Protein AF-A0A820RX22-F1 (afdb_monomer)

Structure (mmCIF, N/CA/C/O backbone):
data_AF-A0A820RX22-F1
#
_entry.id   AF-A0A820RX22-F1
#
loop_
_atom_site.group_PDB
_atom_site.id
_atom_site.type_symbol
_atom_site.label_atom_id
_atom_site.label_alt_id
_atom_site.label_comp_id
_atom_site.label_asym_id
_atom_site.label_entity_id
_atom_site.label_seq_id
_atom_site.pdbx_PDB_ins_code
_atom_site.Cartn_x
_atom_site.Cartn_y
_atom_site.Cartn_z
_atom_site.occupancy
_atom_site.B_iso_or_equiv
_atom_site.auth_seq_id
_atom_site.auth_comp_id
_atom_site.auth_asym_id
_atom_site.auth_atom_id
_atom_site.pdbx_PDB_model_num
ATOM 1 N N . LEU A 1 1 ? 30.086 1.709 -26.211 1.00 66.56 1 LEU A N 1
ATOM 2 C CA . LEU A 1 1 ? 29.872 0.391 -25.566 1.00 66.56 1 LEU A CA 1
ATOM 3 C C . LEU A 1 1 ? 29.609 0.567 -24.074 1.00 66.56 1 LEU A C 1
ATOM 5 O O . LEU A 1 1 ? 28.498 0.257 -23.677 1.00 66.56 1 LEU A O 1
ATOM 9 N N . ALA A 1 2 ? 30.522 1.188 -23.314 1.00 81.19 2 ALA A N 1
ATOM 10 C CA . ALA A 1 2 ? 30.336 1.490 -21.884 1.00 81.19 2 ALA A CA 1
ATOM 11 C C . ALA A 1 2 ? 29.005 2.202 -21.548 1.00 81.19 2 ALA A C 1
ATOM 13 O O . ALA A 1 2 ? 28.212 1.671 -20.790 1.00 81.19 2 ALA A O 1
ATOM 14 N N . GLN A 1 3 ? 28.667 3.310 -22.223 1.00 81.75 3 GLN A N 1
ATOM 15 C CA . GLN A 1 3 ? 27.403 4.030 -21.962 1.00 81.75 3 GLN A CA 1
ATOM 16 C C . GLN A 1 3 ? 26.138 3.168 -22.121 1.00 81.75 3 GLN A C 1
ATOM 18 O O . GLN A 1 3 ? 25.170 3.333 -21.389 1.00 81.75 3 GLN A O 1
ATOM 23 N N . ARG A 1 4 ? 26.128 2.243 -23.089 1.00 84.62 4 ARG A N 1
ATOM 24 C CA . ARG A 1 4 ? 24.977 1.359 -23.318 1.00 84.62 4 ARG A CA 1
ATOM 25 C C . ARG A 1 4 ? 24.870 0.310 -22.213 1.00 84.62 4 ARG A C 1
ATOM 27 O O . ARG A 1 4 ? 23.767 -0.017 -21.793 1.00 84.62 4 ARG A O 1
ATOM 34 N N . GLU A 1 5 ? 26.010 -0.198 -21.759 1.00 88.94 5 GLU A N 1
ATOM 35 C CA . GLU A 1 5 ? 26.098 -1.105 -20.617 1.00 88.94 5 GLU A CA 1
ATOM 36 C C . GLU A 1 5 ? 25.610 -0.429 -19.328 1.00 88.94 5 GLU A C 1
ATOM 38 O O . GLU A 1 5 ? 24.833 -1.032 -18.591 1.00 88.94 5 GLU A O 1
ATOM 43 N N . ASP A 1 6 ? 25.985 0.830 -19.095 1.00 92.00 6 ASP A N 1
ATOM 44 C CA . ASP A 1 6 ? 25.560 1.591 -17.916 1.00 92.00 6 ASP A CA 1
ATOM 45 C C . ASP A 1 6 ? 24.040 1.810 -17.886 1.00 92.00 6 ASP A C 1
ATOM 47 O O . ASP A 1 6 ? 23.404 1.595 -16.854 1.00 92.00 6 ASP A O 1
ATOM 51 N N . ILE A 1 7 ? 23.434 2.153 -19.029 1.00 91.06 7 ILE A N 1
ATOM 52 C CA . ILE A 1 7 ? 21.974 2.310 -19.163 1.00 91.06 7 ILE A CA 1
ATOM 53 C C . ILE A 1 7 ? 21.251 0.995 -18.850 1.00 91.06 7 ILE A C 1
ATOM 55 O O . ILE A 1 7 ? 20.301 0.962 -18.073 1.00 91.06 7 ILE A O 1
ATOM 59 N N . ILE A 1 8 ? 21.733 -0.111 -19.414 1.00 89.94 8 ILE A N 1
ATOM 60 C CA . ILE A 1 8 ? 21.177 -1.447 -19.174 1.00 89.94 8 ILE A CA 1
ATOM 61 C C . ILE A 1 8 ? 21.251 -1.823 -17.689 1.00 89.94 8 ILE A C 1
ATOM 63 O O . ILE A 1 8 ? 20.275 -2.325 -17.128 1.00 89.94 8 ILE A O 1
ATOM 67 N N . LYS A 1 9 ? 22.403 -1.588 -17.048 1.00 92.81 9 LYS A N 1
ATOM 68 C CA . LYS A 1 9 ? 22.591 -1.864 -15.618 1.00 92.81 9 LYS A CA 1
ATOM 69 C C . LYS A 1 9 ? 21.642 -1.030 -14.769 1.00 92.81 9 LYS A C 1
ATOM 71 O O . LYS A 1 9 ? 21.053 -1.571 -13.836 1.00 92.81 9 LYS A O 1
ATOM 76 N N . LYS A 1 10 ? 21.454 0.242 -15.124 1.00 93.62 10 LYS A N 1
ATOM 77 C CA . LYS A 1 10 ? 20.478 1.116 -14.475 1.00 93.62 10 LYS A CA 1
ATOM 78 C C . LYS A 1 10 ? 19.059 0.548 -14.598 1.00 93.62 10 LYS A C 1
ATOM 80 O O . LYS A 1 10 ? 18.417 0.342 -13.577 1.00 93.62 10 LYS A O 1
ATOM 85 N N . HIS A 1 11 ? 18.602 0.191 -15.802 1.00 93.56 11 HIS A N 1
ATOM 86 C CA . HIS A 1 11 ? 17.265 -0.395 -15.985 1.00 93.56 11 HIS A CA 1
ATOM 87 C C . HIS A 1 11 ? 17.068 -1.671 -15.163 1.00 93.56 11 HIS A C 1
ATOM 89 O O . HIS A 1 11 ? 16.007 -1.881 -14.583 1.00 93.56 11 HIS A O 1
ATOM 95 N N . TYR A 1 12 ? 18.088 -2.529 -15.101 1.00 92.12 12 TYR A N 1
ATOM 96 C CA . TYR A 1 12 ? 18.048 -3.731 -14.273 1.00 92.12 12 TYR A CA 1
ATOM 97 C C . TYR A 1 12 ? 17.881 -3.397 -12.782 1.00 92.12 12 TYR A C 1
ATOM 99 O O . TYR A 1 12 ? 17.057 -4.011 -12.102 1.00 92.12 12 TYR A O 1
ATOM 107 N N . GLN A 1 13 ? 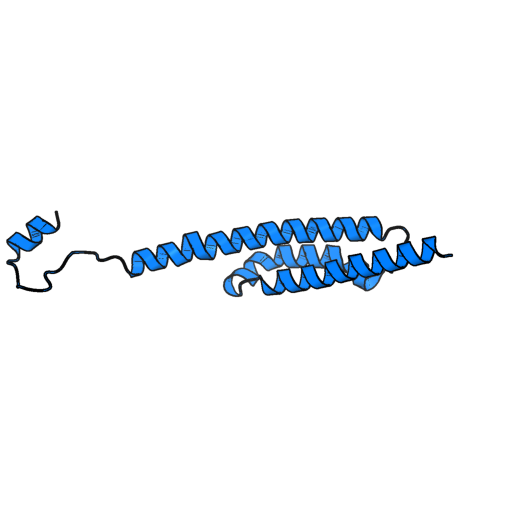18.640 -2.422 -12.276 1.00 94.75 13 GLN A N 1
ATOM 108 C CA . GLN A 1 13 ? 18.546 -1.968 -10.887 1.00 94.75 13 GLN A CA 1
ATOM 109 C C . GLN A 1 13 ? 17.165 -1.380 -10.585 1.00 94.75 13 GLN A C 1
ATOM 111 O O . GLN A 1 13 ? 16.533 -1.803 -9.618 1.00 94.75 13 GLN A O 1
ATOM 116 N N . ASP A 1 14 ? 16.671 -0.485 -11.440 1.00 95.12 14 ASP A N 1
ATOM 117 C CA . ASP A 1 14 ? 15.370 0.168 -11.277 1.00 95.12 14 ASP A CA 1
ATOM 118 C C . ASP A 1 14 ? 14.229 -0.866 -11.286 1.00 95.12 14 ASP A C 1
ATOM 120 O O . ASP A 1 14 ? 13.387 -0.886 -10.388 1.00 95.12 14 ASP A O 1
ATOM 124 N N . LEU A 1 15 ? 14.238 -1.810 -12.234 1.00 94.69 15 LEU A N 1
ATOM 125 C CA . LEU A 1 15 ? 13.260 -2.904 -12.276 1.00 94.69 15 LEU A CA 1
ATOM 126 C C . LEU A 1 15 ? 13.327 -3.799 -11.032 1.00 94.69 15 LEU A C 1
ATOM 128 O O . LEU A 1 15 ? 12.288 -4.217 -10.522 1.00 94.69 15 LEU A O 1
ATOM 132 N N . THR A 1 16 ? 14.530 -4.079 -10.527 1.00 95.25 16 THR A N 1
ATOM 133 C CA . THR A 1 16 ? 14.707 -4.866 -9.296 1.00 95.25 16 THR A CA 1
ATOM 134 C C . THR A 1 16 ? 14.073 -4.148 -8.104 1.00 95.25 16 THR A C 1
ATOM 136 O O . THR A 1 16 ? 13.332 -4.763 -7.338 1.00 95.25 16 THR A O 1
ATOM 139 N N . GLN A 1 17 ? 14.293 -2.836 -7.980 1.00 96.62 17 GLN A N 1
ATOM 140 C CA . GLN A 1 17 ? 13.681 -2.026 -6.925 1.00 96.62 17 GLN A CA 1
ATOM 141 C C . GLN A 1 17 ? 12.151 -2.015 -7.021 1.00 96.62 17 GLN A C 1
ATOM 143 O O . GLN A 1 17 ? 11.478 -2.131 -5.997 1.00 96.62 17 GLN A O 1
ATOM 148 N N . LEU A 1 18 ? 11.586 -1.942 -8.231 1.00 96.69 18 LEU A N 1
ATOM 149 C CA . LEU A 1 18 ? 10.133 -2.002 -8.429 1.00 96.69 18 LEU A CA 1
ATOM 150 C C . LEU A 1 18 ? 9.530 -3.338 -7.994 1.00 96.69 18 LEU A C 1
ATOM 152 O O . LEU A 1 18 ? 8.463 -3.357 -7.375 1.00 96.69 18 LEU A O 1
ATOM 156 N N . VAL A 1 19 ? 10.201 -4.451 -8.297 1.00 96.19 19 VAL A N 1
ATOM 157 C CA . VAL A 1 19 ? 9.747 -5.789 -7.890 1.00 96.19 19 VAL A CA 1
ATOM 158 C C . VAL A 1 19 ? 9.755 -5.922 -6.369 1.00 96.19 19 VAL A C 1
ATOM 160 O O . VAL A 1 19 ? 8.743 -6.339 -5.797 1.00 96.19 19 VAL A O 1
ATOM 163 N N . GLU A 1 20 ? 10.842 -5.513 -5.713 1.00 97.75 20 GLU A N 1
ATOM 164 C CA . GLU A 1 20 ? 10.943 -5.543 -4.249 1.00 97.75 20 GLU A CA 1
ATOM 165 C C . GLU A 1 20 ? 9.914 -4.619 -3.590 1.00 97.75 20 GLU A C 1
ATOM 167 O O . GLU A 1 20 ? 9.228 -5.030 -2.652 1.00 97.75 20 GLU A O 1
ATOM 172 N N . LYS A 1 21 ? 9.712 -3.408 -4.127 1.00 97.56 21 LYS A N 1
ATOM 173 C CA . LYS A 1 21 ? 8.673 -2.496 -3.636 1.00 97.56 21 LYS A CA 1
ATOM 174 C C . LYS A 1 21 ? 7.280 -3.115 -3.762 1.00 97.56 21 LYS A C 1
ATOM 176 O O . LYS A 1 21 ? 6.538 -3.150 -2.785 1.00 97.56 21 LYS A O 1
ATOM 181 N N . ASN A 1 22 ? 6.923 -3.655 -4.929 1.00 97.25 22 ASN A N 1
ATOM 182 C CA . ASN A 1 22 ? 5.629 -4.317 -5.128 1.00 97.25 22 ASN A CA 1
ATOM 183 C C . ASN A 1 22 ? 5.431 -5.507 -4.172 1.00 97.25 22 ASN A C 1
ATOM 185 O O . ASN A 1 22 ? 4.324 -5.697 -3.669 1.00 97.25 22 ASN A O 1
ATOM 189 N N . LYS A 1 23 ? 6.480 -6.292 -3.901 1.00 96.94 23 LYS A N 1
ATOM 190 C CA . LYS A 1 23 ? 6.432 -7.378 -2.913 1.00 96.94 23 LYS A CA 1
ATOM 191 C C . LYS A 1 23 ? 6.142 -6.834 -1.512 1.00 96.94 23 LYS A C 1
ATOM 193 O O . LYS A 1 23 ? 5.184 -7.277 -0.884 1.00 96.94 23 LYS A O 1
ATOM 198 N N . HIS A 1 24 ? 6.898 -5.832 -1.069 1.00 96.69 24 HIS A N 1
ATOM 199 C CA . HIS A 1 24 ? 6.725 -5.241 0.256 1.00 96.69 24 HIS A CA 1
ATOM 200 C C . HIS A 1 24 ? 5.332 -4.620 0.450 1.00 96.69 24 HIS A C 1
ATOM 202 O O . HIS A 1 24 ? 4.695 -4.817 1.484 1.00 96.69 24 HIS A O 1
ATOM 208 N N . LEU A 1 25 ? 4.800 -3.927 -0.563 1.00 95.56 25 LEU A N 1
ATOM 209 C CA . LEU A 1 25 ? 3.447 -3.366 -0.492 1.00 95.56 25 LEU A CA 1
ATOM 210 C C . LEU A 1 25 ? 2.367 -4.443 -0.381 1.00 95.56 25 LEU A C 1
ATOM 212 O O . LEU A 1 25 ? 1.365 -4.223 0.292 1.00 95.56 25 LEU A O 1
ATOM 216 N N . ARG A 1 26 ? 2.558 -5.614 -0.996 1.00 94.12 26 ARG A N 1
ATOM 217 C CA . ARG A 1 26 ? 1.620 -6.738 -0.848 1.00 94.12 26 ARG A CA 1
ATOM 218 C C . ARG A 1 26 ? 1.655 -7.334 0.552 1.00 94.12 26 ARG A C 1
ATOM 220 O O . ARG A 1 26 ? 0.606 -7.683 1.074 1.00 94.12 26 ARG A O 1
ATOM 227 N N . GLU A 1 27 ? 2.828 -7.393 1.172 1.00 93.69 27 GLU A N 1
ATOM 228 C CA . GLU A 1 27 ? 2.988 -7.840 2.563 1.00 93.69 27 GLU A CA 1
ATOM 229 C C . GLU A 1 27 ? 2.349 -6.860 3.566 1.00 93.69 27 GLU A C 1
ATOM 231 O O . GLU A 1 27 ? 1.861 -7.286 4.611 1.00 93.69 27 GLU A O 1
ATOM 236 N N . LYS A 1 28 ? 2.282 -5.558 3.240 1.00 91.88 28 LYS A N 1
ATOM 237 C CA . LYS A 1 28 ? 1.588 -4.533 4.048 1.00 91.88 28 LYS A CA 1
ATOM 238 C C . LYS A 1 28 ? 0.050 -4.650 4.033 1.00 91.88 28 LYS A C 1
ATOM 240 O O . LYS A 1 28 ? -0.614 -3.935 4.791 1.00 91.88 28 LYS A O 1
ATOM 245 N N . ILE A 1 29 ? -0.543 -5.491 3.178 1.00 91.44 29 ILE A N 1
ATOM 246 C CA . ILE A 1 29 ? -2.004 -5.630 3.070 1.00 91.44 29 ILE A CA 1
ATOM 247 C C . ILE A 1 29 ? -2.536 -6.456 4.244 1.00 91.44 29 ILE A C 1
ATOM 249 O O . ILE A 1 29 ? -2.264 -7.649 4.366 1.00 91.44 29 ILE A O 1
ATOM 253 N N . LYS A 1 30 ? -3.363 -5.837 5.093 1.00 86.81 30 LYS A N 1
ATOM 254 C CA . LYS A 1 30 ? -4.068 -6.540 6.172 1.00 86.81 30 LYS A CA 1
ATOM 255 C C . LYS A 1 30 ? -5.198 -7.406 5.597 1.00 86.81 30 LYS A C 1
ATOM 257 O O . LYS A 1 30 ? -6.068 -6.903 4.884 1.00 86.81 30 LYS A O 1
ATOM 262 N N . GLN A 1 31 ? -5.227 -8.686 5.975 1.00 87.56 31 GLN A N 1
ATOM 263 C CA . GLN A 1 31 ? -6.156 -9.701 5.451 1.00 87.56 31 GLN A CA 1
ATOM 264 C C . GLN A 1 31 ? -7.652 -9.304 5.482 1.00 87.56 31 GLN A C 1
ATOM 266 O O . GLN A 1 31 ? -8.332 -9.537 4.483 1.00 87.56 31 GLN A O 1
ATOM 271 N N . PRO A 1 32 ? -8.186 -8.620 6.519 1.00 83.75 32 PRO A N 1
ATOM 272 C CA . PRO A 1 32 ? -9.593 -8.199 6.526 1.00 83.75 32 PRO A CA 1
ATOM 273 C C . PRO A 1 32 ? -9.966 -7.191 5.424 1.00 83.75 32 PRO A C 1
ATOM 275 O O . PRO A 1 32 ? -11.138 -7.058 5.079 1.00 83.75 32 PRO A O 1
ATOM 278 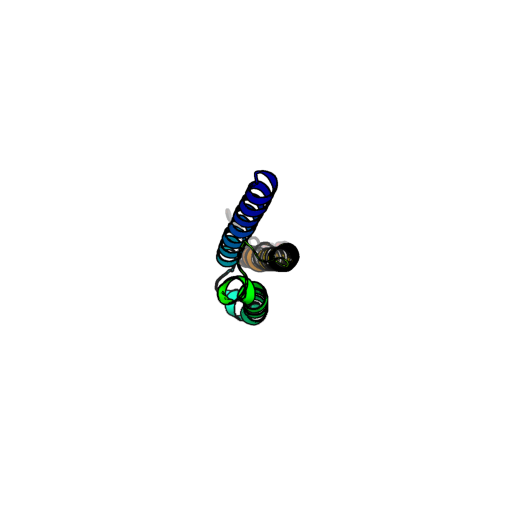N N . PHE A 1 33 ? -8.984 -6.482 4.859 1.00 81.75 33 PHE A N 1
ATOM 279 C CA . PHE A 1 33 ? -9.189 -5.399 3.891 1.00 81.75 33 PHE A CA 1
ATOM 280 C C . PHE A 1 33 ? -8.752 -5.774 2.471 1.00 81.75 33 PHE A C 1
ATOM 282 O O . PHE A 1 33 ? -8.901 -4.975 1.546 1.00 81.75 33 PHE A O 1
ATOM 289 N N . GLU A 1 34 ? -8.262 -6.996 2.263 1.00 87.31 34 GLU A N 1
ATOM 290 C CA . GLU A 1 34 ? -7.812 -7.475 0.954 1.00 87.31 34 GLU A CA 1
ATOM 291 C C . GLU A 1 34 ? -8.938 -7.426 -0.094 1.00 87.31 34 GLU A C 1
ATOM 293 O O . GLU A 1 34 ? -8.750 -6.934 -1.211 1.00 87.31 34 GLU A O 1
ATOM 298 N N . ALA A 1 35 ? -10.151 -7.840 0.290 1.00 90.75 35 ALA A N 1
ATOM 299 C CA . ALA A 1 35 ? -11.327 -7.776 -0.578 1.00 90.75 35 ALA A CA 1
ATOM 300 C C . ALA A 1 35 ? -11.654 -6.332 -1.006 1.00 90.75 35 ALA A C 1
ATOM 302 O O . ALA A 1 35 ? -11.968 -6.082 -2.169 1.00 90.75 35 ALA A O 1
ATOM 303 N N . LEU A 1 36 ? -11.511 -5.367 -0.091 1.00 89.06 36 LEU A N 1
ATOM 304 C CA . LEU A 1 36 ? -11.741 -3.946 -0.370 1.00 89.06 36 LEU A CA 1
ATOM 305 C C . LEU A 1 36 ? -10.693 -3.377 -1.339 1.00 89.06 36 LEU A C 1
ATOM 307 O O . LEU A 1 36 ? -11.009 -2.544 -2.189 1.00 89.06 36 LEU A O 1
ATOM 311 N N . LEU A 1 37 ? -9.448 -3.843 -1.230 1.00 90.81 37 LEU A N 1
ATOM 312 C CA . LEU A 1 37 ? -8.326 -3.382 -2.048 1.00 90.81 37 LEU A CA 1
ATOM 313 C C . LEU A 1 37 ? -8.222 -4.101 -3.398 1.00 90.81 37 LEU A C 1
ATOM 315 O O . LEU A 1 37 ? -7.519 -3.622 -4.289 1.00 90.81 37 LEU A O 1
ATOM 319 N N . THR A 1 38 ? -8.948 -5.204 -3.591 1.00 92.56 38 THR A N 1
ATOM 320 C CA . THR A 1 38 ? -8.891 -6.042 -4.800 1.00 92.56 38 THR A CA 1
ATOM 321 C C . THR A 1 38 ? -8.971 -5.242 -6.112 1.00 92.56 38 THR A C 1
ATOM 323 O O . THR A 1 38 ? -8.103 -5.443 -6.964 1.00 92.56 38 THR A O 1
ATOM 326 N N . PRO A 1 39 ? -9.902 -4.283 -6.307 1.00 94.56 39 PRO A N 1
ATOM 327 C CA . PRO A 1 39 ? -9.955 -3.503 -7.549 1.00 94.56 39 PRO A CA 1
ATOM 328 C C . PRO A 1 39 ? -8.692 -2.662 -7.798 1.00 94.56 39 PRO A C 1
ATOM 330 O O . PRO A 1 39 ? -8.267 -2.483 -8.939 1.00 94.56 39 PRO A O 1
ATOM 333 N N . LYS A 1 40 ? -8.067 -2.149 -6.731 1.00 92.44 40 LYS A N 1
ATOM 334 C CA . LYS A 1 40 ? -6.831 -1.358 -6.809 1.00 92.44 40 LYS A CA 1
ATOM 335 C C . LYS A 1 40 ? -5.620 -2.243 -7.090 1.00 92.44 40 LYS A C 1
ATOM 337 O O . LYS A 1 40 ? -4.793 -1.879 -7.921 1.00 92.44 40 LYS A O 1
ATOM 342 N N . ILE A 1 41 ? -5.572 -3.427 -6.479 1.00 94.56 41 ILE A N 1
ATOM 343 C CA . ILE A 1 41 ? -4.550 -4.444 -6.753 1.00 94.56 41 ILE A CA 1
ATOM 344 C C . ILE A 1 41 ? -4.621 -4.887 -8.219 1.00 94.56 41 ILE A C 1
ATOM 346 O O . ILE A 1 41 ? -3.586 -4.982 -8.873 1.00 94.56 41 ILE A O 1
ATOM 350 N N . GLN A 1 42 ? -5.823 -5.110 -8.764 1.00 96.56 42 GLN A N 1
ATOM 351 C CA . GLN A 1 42 ? -5.977 -5.479 -10.175 1.00 96.56 42 GLN A CA 1
ATOM 352 C C . GLN A 1 42 ? -5.503 -4.372 -11.117 1.00 96.56 42 GLN A C 1
ATOM 354 O O . GLN A 1 42 ? -4.730 -4.645 -12.030 1.00 96.56 42 GLN A O 1
ATOM 359 N N . ARG A 1 43 ? -5.851 -3.111 -10.838 1.00 96.06 43 ARG A N 1
ATOM 360 C CA . ARG A 1 43 ? -5.328 -1.975 -11.611 1.00 96.06 43 ARG A CA 1
ATOM 361 C C . ARG A 1 43 ? -3.797 -1.919 -11.594 1.00 96.06 43 ARG A C 1
ATOM 363 O O . ARG A 1 43 ? -3.188 -1.671 -12.629 1.00 96.06 43 ARG A O 1
ATOM 370 N N . LEU A 1 44 ? -3.174 -2.156 -10.439 1.00 96.50 44 LEU A N 1
ATOM 371 C CA . LEU A 1 44 ? -1.716 -2.213 -10.333 1.00 96.50 44 LEU A CA 1
ATOM 372 C C . LEU A 1 44 ? -1.136 -3.384 -11.148 1.00 96.50 44 LEU A C 1
ATOM 374 O O . LEU A 1 44 ? -0.142 -3.205 -11.849 1.00 96.50 44 LEU A O 1
ATOM 378 N N . ASN A 1 45 ? -1.774 -4.559 -11.115 1.00 96.69 45 ASN A N 1
ATOM 379 C CA . ASN A 1 45 ? -1.368 -5.707 -11.932 1.00 96.69 45 ASN A CA 1
ATOM 380 C C . ASN A 1 45 ? -1.419 -5.386 -13.432 1.00 96.69 45 ASN A C 1
ATOM 382 O O . ASN A 1 45 ? -0.491 -5.741 -14.156 1.00 96.69 45 ASN A O 1
ATOM 386 N N . ASP A 1 46 ? -2.467 -4.701 -13.895 1.00 97.50 46 ASP A N 1
ATOM 387 C CA . ASP A 1 46 ? -2.611 -4.309 -15.300 1.00 97.50 46 ASP A CA 1
ATOM 388 C C . ASP A 1 46 ? -1.502 -3.348 -15.746 1.00 97.50 46 ASP A C 1
ATOM 390 O O . ASP A 1 46 ? -0.989 -3.476 -16.857 1.00 97.50 46 ASP A O 1
ATOM 394 N N . ILE A 1 47 ? -1.083 -2.433 -14.865 1.00 97.12 47 ILE A N 1
ATOM 395 C CA . ILE A 1 47 ? 0.028 -1.502 -15.113 1.00 97.12 47 ILE A CA 1
ATOM 396 C C . ILE A 1 47 ? 1.377 -2.238 -15.167 1.00 97.12 47 ILE A C 1
ATOM 398 O O . ILE A 1 47 ? 2.229 -1.890 -15.981 1.00 97.12 47 ILE A O 1
ATOM 402 N N . ILE A 1 48 ? 1.568 -3.278 -14.348 1.00 96.44 48 ILE A N 1
ATOM 403 C CA . ILE A 1 48 ? 2.797 -4.096 -14.313 1.00 96.44 48 ILE A CA 1
ATOM 404 C C . ILE A 1 48 ? 2.859 -5.097 -15.482 1.00 96.44 48 ILE A C 1
ATOM 406 O O . ILE A 1 48 ? 3.940 -5.456 -15.954 1.00 96.44 48 ILE A O 1
ATOM 410 N N . LYS A 1 49 ? 1.708 -5.554 -15.986 1.00 96.25 49 LYS A N 1
ATOM 411 C CA . LYS A 1 49 ? 1.592 -6.609 -17.008 1.00 96.25 49 LYS A CA 1
ATOM 412 C C . LYS A 1 49 ? 2.505 -6.439 -18.236 1.00 96.25 49 LYS A C 1
ATOM 414 O O . LYS A 1 49 ? 3.057 -7.454 -18.675 1.00 96.25 49 LYS A O 1
ATOM 419 N N . PRO A 1 50 ? 2.725 -5.235 -18.802 1.00 94.69 50 PRO A N 1
ATOM 420 C CA . PRO A 1 50 ? 3.646 -5.055 -19.922 1.00 94.69 50 PRO A CA 1
ATOM 421 C C . PRO A 1 50 ? 5.076 -5.518 -19.613 1.00 94.69 50 PRO A C 1
ATOM 423 O O . PRO A 1 50 ? 5.687 -6.165 -20.463 1.00 94.69 50 PRO A O 1
ATOM 426 N N . GLY A 1 51 ? 5.582 -5.285 -18.395 1.00 93.19 51 GLY A N 1
ATOM 427 C CA . GLY A 1 51 ? 6.913 -5.732 -17.956 1.00 93.19 51 GLY A CA 1
ATOM 428 C C . GLY A 1 51 ? 7.062 -7.246 -17.812 1.00 93.19 51 GLY A C 1
ATOM 429 O O . GLY A 1 51 ? 8.180 -7.749 -17.791 1.00 93.19 51 GLY A O 1
ATOM 430 N N . LEU A 1 52 ? 5.946 -7.976 -17.740 1.00 91.44 52 LEU A N 1
ATOM 431 C CA . LEU A 1 52 ? 5.921 -9.439 -17.648 1.00 91.44 52 LEU A CA 1
ATOM 432 C C . LEU A 1 52 ? 5.691 -10.127 -18.998 1.00 91.44 52 LEU A C 1
ATOM 434 O O . LEU A 1 52 ? 5.858 -11.339 -19.098 1.00 91.44 52 LEU A O 1
ATOM 438 N N . THR A 1 53 ? 5.246 -9.386 -20.016 1.00 92.94 53 THR A N 1
ATOM 439 C CA . THR A 1 53 ? 4.723 -9.977 -21.258 1.00 92.94 53 THR A CA 1
ATOM 440 C C . THR A 1 53 ? 5.458 -9.514 -22.506 1.00 92.94 53 THR A C 1
ATOM 442 O O . THR A 1 53 ? 5.869 -10.350 -23.305 1.00 92.94 53 THR A O 1
ATOM 445 N N . SER A 1 54 ? 5.622 -8.205 -22.697 1.00 88.00 54 SER A N 1
ATOM 446 C CA . SER A 1 54 ? 6.088 -7.640 -23.970 1.00 88.00 54 SER A CA 1
ATOM 447 C C . SER A 1 54 ? 7.289 -6.709 -23.839 1.00 88.00 54 SER A C 1
ATOM 449 O O . SER A 1 54 ? 7.971 -6.456 -24.831 1.00 88.00 54 SER A O 1
ATOM 451 N N . LEU A 1 55 ? 7.549 -6.171 -22.647 1.00 90.56 5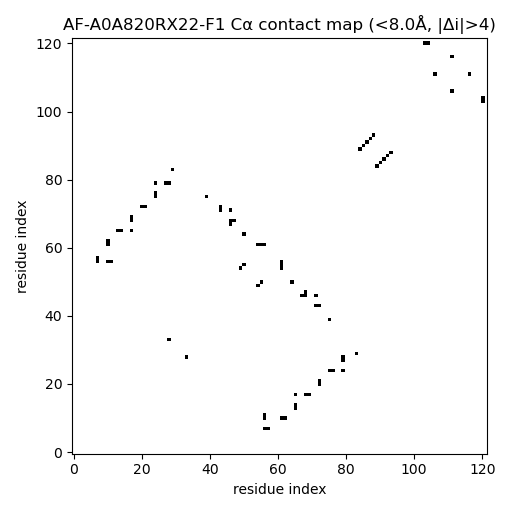5 LEU A N 1
ATOM 452 C CA . LEU A 1 55 ? 8.603 -5.192 -22.413 1.00 90.56 55 LEU A CA 1
ATOM 453 C C . LEU A 1 55 ? 9.865 -5.884 -21.887 1.00 90.56 55 LEU A C 1
ATOM 455 O O . LEU A 1 55 ? 9.808 -6.744 -21.015 1.00 90.56 55 LEU A O 1
ATOM 459 N N . THR A 1 56 ? 11.017 -5.506 -22.436 1.00 85.75 56 THR A N 1
ATOM 460 C CA . THR A 1 56 ? 12.327 -6.032 -22.029 1.00 85.75 56 THR A CA 1
ATOM 461 C C . THR A 1 56 ? 13.229 -4.899 -21.553 1.00 85.75 56 THR A C 1
ATOM 463 O O . THR A 1 56 ? 13.008 -3.737 -21.892 1.00 85.75 56 THR A O 1
ATOM 466 N N . TRP A 1 57 ? 14.291 -5.240 -20.818 1.00 79.00 57 TRP A N 1
ATOM 467 C CA . TRP A 1 57 ? 15.282 -4.294 -20.284 1.00 79.00 57 TRP A CA 1
ATOM 468 C C . TRP A 1 57 ? 16.061 -3.500 -21.352 1.00 79.00 57 TRP A C 1
ATOM 470 O O . TRP A 1 57 ? 16.737 -2.521 -21.035 1.00 79.00 57 TRP A O 1
ATOM 480 N N . ALA A 1 58 ? 15.935 -3.892 -22.623 1.00 81.12 58 ALA A N 1
ATOM 481 C CA . ALA A 1 58 ? 16.505 -3.208 -23.780 1.00 81.12 58 ALA A CA 1
ATOM 482 C C . ALA A 1 58 ? 15.476 -2.383 -24.584 1.00 81.12 58 ALA A C 1
ATOM 484 O O . ALA A 1 58 ? 15.826 -1.852 -25.640 1.00 81.12 58 ALA A O 1
ATOM 485 N N . SER A 1 59 ? 14.217 -2.301 -24.133 1.00 87.38 59 SER A N 1
ATOM 486 C CA . SER A 1 59 ? 13.178 -1.511 -24.805 1.00 87.38 59 SER A CA 1
ATOM 487 C C . SER A 1 59 ? 13.515 -0.020 -24.783 1.00 87.38 59 SER A C 1
ATOM 489 O O . SER A 1 59 ? 14.040 0.486 -23.799 1.00 87.38 59 SER A O 1
ATOM 491 N N . LEU A 1 60 ? 13.150 0.702 -25.844 1.00 86.56 60 LEU A N 1
ATOM 492 C CA . LEU A 1 60 ? 13.291 2.162 -25.913 1.00 86.56 60 LEU A CA 1
ATOM 493 C C . LEU A 1 60 ? 12.273 2.899 -25.030 1.00 86.56 60 LEU A C 1
ATOM 495 O O . LEU A 1 60 ? 12.468 4.066 -24.723 1.00 86.56 60 LEU A O 1
ATOM 499 N N . THR A 1 61 ? 11.192 2.225 -24.632 1.00 92.06 61 THR A N 1
ATOM 500 C CA . THR A 1 61 ? 10.101 2.793 -23.820 1.00 92.06 61 THR A CA 1
ATOM 501 C C . THR A 1 61 ? 10.168 2.350 -22.358 1.00 92.06 61 THR A C 1
ATOM 503 O O . THR A 1 61 ? 9.178 2.440 -21.631 1.00 92.06 61 THR A O 1
ATOM 506 N N . ILE A 1 62 ? 11.291 1.764 -21.934 1.00 93.75 62 ILE A N 1
ATOM 507 C CA . ILE A 1 62 ? 11.414 1.198 -20.590 1.00 93.75 62 ILE A CA 1
ATOM 508 C C . ILE A 1 62 ? 11.426 2.266 -19.501 1.00 93.75 62 ILE A C 1
ATOM 510 O O . ILE A 1 62 ? 10.822 2.038 -18.460 1.00 93.75 62 ILE A O 1
ATOM 514 N N . ASP A 1 63 ? 12.040 3.423 -19.742 1.00 94.19 63 ASP A N 1
ATOM 515 C CA . ASP A 1 63 ? 12.053 4.519 -18.771 1.00 94.19 63 ASP A CA 1
ATOM 516 C C . ASP A 1 63 ? 10.625 4.999 -18.456 1.00 94.19 63 ASP A C 1
ATOM 518 O O . ASP A 1 63 ? 10.255 5.131 -17.291 1.00 94.19 63 ASP A O 1
ATOM 522 N N . ASP A 1 64 ? 9.779 5.170 -19.479 1.00 95.38 64 ASP A N 1
ATOM 523 C CA . ASP A 1 64 ? 8.371 5.558 -19.304 1.00 95.38 64 ASP A CA 1
ATOM 524 C C . ASP A 1 64 ? 7.576 4.499 -18.534 1.00 95.38 64 ASP A C 1
ATOM 526 O O . ASP A 1 64 ? 6.751 4.823 -17.673 1.00 95.38 64 ASP A O 1
ATOM 530 N N . TYR A 1 65 ? 7.844 3.220 -18.815 1.00 96.19 65 TYR A N 1
ATOM 531 C CA . TYR A 1 65 ? 7.253 2.108 -18.077 1.00 96.19 65 TYR A CA 1
ATOM 532 C C . TYR A 1 65 ? 7.683 2.119 -16.606 1.00 96.19 65 TYR A C 1
ATOM 534 O O . TYR A 1 65 ? 6.819 2.061 -15.731 1.00 96.19 65 TYR A O 1
ATOM 542 N N . ILE A 1 66 ? 8.987 2.241 -16.332 1.00 96.25 66 ILE A N 1
ATOM 543 C CA . ILE A 1 66 ? 9.535 2.320 -14.972 1.00 96.25 66 ILE A CA 1
ATOM 544 C C . ILE A 1 66 ? 8.856 3.468 -14.228 1.00 96.25 66 ILE A C 1
ATOM 546 O O . ILE A 1 66 ? 8.265 3.228 -13.181 1.00 96.25 66 ILE A O 1
ATOM 550 N N . ASN A 1 67 ? 8.832 4.673 -14.802 1.00 96.81 67 ASN A N 1
ATOM 551 C CA . ASN A 1 67 ? 8.201 5.842 -14.187 1.00 96.81 67 ASN A CA 1
ATOM 552 C C . ASN A 1 67 ? 6.713 5.613 -13.882 1.00 96.81 67 ASN A C 1
ATOM 554 O O . ASN A 1 67 ? 6.250 5.913 -12.782 1.00 96.81 67 ASN A O 1
ATOM 558 N N . THR A 1 68 ? 5.969 5.030 -14.826 1.00 97.56 68 THR A N 1
ATOM 559 C CA . THR A 1 68 ? 4.536 4.740 -14.656 1.00 97.56 68 THR A CA 1
ATOM 560 C C . THR A 1 68 ? 4.289 3.750 -13.517 1.00 97.56 68 THR A C 1
ATOM 562 O O . THR A 1 68 ? 3.388 3.956 -12.694 1.00 97.56 68 THR A O 1
ATOM 565 N N . VAL A 1 69 ? 5.084 2.678 -13.443 1.00 97.75 69 VAL A N 1
ATOM 566 C CA . VAL A 1 69 ? 4.971 1.677 -12.374 1.00 97.75 69 VAL A CA 1
ATOM 567 C C . VAL A 1 69 ? 5.388 2.277 -11.033 1.00 97.75 69 VAL A C 1
ATOM 569 O O . VAL A 1 69 ? 4.664 2.080 -10.058 1.00 97.75 69 VAL A O 1
ATOM 572 N N . THR A 1 70 ? 6.480 3.049 -10.981 1.00 98.00 70 THR A N 1
ATOM 573 C CA . THR A 1 70 ? 6.931 3.753 -9.768 1.00 98.00 70 THR A CA 1
ATOM 574 C C . THR A 1 70 ? 5.811 4.610 -9.195 1.00 98.00 70 THR A C 1
ATOM 576 O O . THR A 1 70 ? 5.391 4.385 -8.063 1.00 98.00 70 THR A O 1
ATOM 579 N N . SER A 1 71 ? 5.249 5.525 -9.993 1.00 97.94 71 SER A N 1
ATOM 580 C CA . SER A 1 71 ? 4.185 6.421 -9.523 1.00 97.94 71 SER A CA 1
ATOM 581 C C . SER A 1 71 ? 2.934 5.662 -9.074 1.00 97.94 71 SER A C 1
ATOM 583 O O . SER A 1 71 ? 2.295 6.044 -8.097 1.00 97.94 71 SER A O 1
ATOM 585 N N . SER A 1 72 ? 2.599 4.559 -9.750 1.00 97.88 72 SER A N 1
ATOM 586 C CA . SER A 1 72 ? 1.452 3.724 -9.372 1.00 97.88 72 SER A CA 1
ATOM 587 C C . SER A 1 72 ? 1.681 2.982 -8.052 1.00 97.88 72 SER A C 1
ATOM 589 O O . SER A 1 72 ? 0.751 2.837 -7.259 1.00 97.88 72 SER A O 1
ATOM 591 N N . LEU A 1 73 ? 2.910 2.521 -7.799 1.00 97.88 73 LEU A N 1
ATOM 592 C CA . LEU A 1 73 ? 3.295 1.914 -6.525 1.00 97.88 73 LEU A CA 1
ATOM 593 C C . LEU A 1 73 ? 3.329 2.949 -5.396 1.00 97.88 73 LEU A C 1
ATOM 595 O O . LEU A 1 73 ? 2.889 2.631 -4.297 1.00 97.88 73 LEU A O 1
ATOM 599 N N . ASP A 1 74 ? 3.796 4.171 -5.657 1.00 97.81 74 ASP A N 1
ATOM 600 C CA . ASP A 1 74 ? 3.799 5.268 -4.679 1.00 97.81 74 ASP A CA 1
ATOM 601 C C . ASP A 1 74 ? 2.372 5.665 -4.267 1.00 97.81 74 ASP A C 1
ATOM 603 O O . ASP A 1 74 ? 2.078 5.814 -3.080 1.00 97.81 74 ASP A O 1
ATOM 607 N N . GLU A 1 75 ? 1.454 5.786 -5.234 1.00 96.50 75 GLU A N 1
ATOM 608 C CA . GLU A 1 75 ? 0.041 6.066 -4.950 1.00 96.50 75 GLU A CA 1
ATOM 609 C C . GLU A 1 75 ? -0.597 4.931 -4.133 1.00 96.50 75 GLU A C 1
ATOM 611 O O . GLU A 1 75 ? -1.353 5.178 -3.186 1.00 96.50 75 GLU A O 1
ATOM 616 N N . PHE A 1 76 ? -0.283 3.679 -4.483 1.00 96.38 76 PHE A N 1
ATOM 617 C CA . PHE A 1 76 ? -0.783 2.512 -3.763 1.00 96.38 76 PHE A CA 1
ATOM 618 C C . PHE A 1 76 ? -0.235 2.442 -2.333 1.00 96.38 76 PHE A C 1
ATOM 620 O O . PHE A 1 76 ? -0.997 2.171 -1.407 1.00 96.38 76 PHE A O 1
ATOM 627 N N . GLU A 1 77 ? 1.047 2.747 -2.132 1.00 96.38 77 GLU A N 1
ATOM 628 C CA . GLU A 1 77 ? 1.673 2.817 -0.810 1.00 96.38 77 GLU A CA 1
ATOM 629 C C . GLU A 1 77 ? 1.000 3.859 0.083 1.00 96.38 77 GLU A C 1
ATOM 631 O O . GLU A 1 77 ? 0.554 3.526 1.179 1.00 96.38 77 GLU A O 1
ATOM 636 N N . LEU A 1 78 ? 0.819 5.085 -0.416 1.00 96.12 78 LEU A N 1
ATOM 637 C CA . LEU A 1 78 ? 0.145 6.146 0.333 1.00 96.12 78 LEU A CA 1
ATOM 638 C C . LEU A 1 78 ? -1.282 5.746 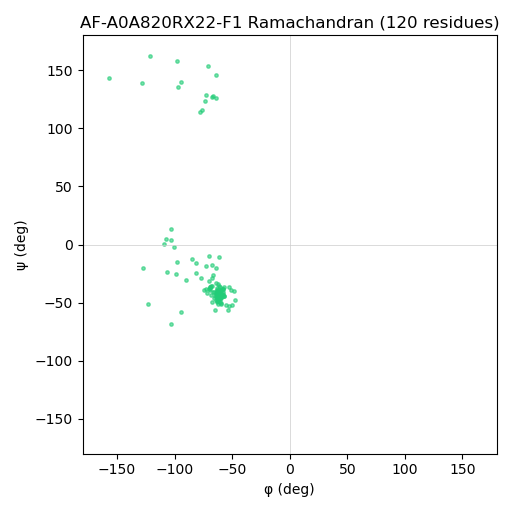0.739 1.00 96.12 78 LEU A C 1
ATOM 640 O O . LEU A 1 78 ? -1.750 6.090 1.827 1.00 96.12 78 LEU A O 1
ATOM 644 N N . MET A 1 79 ? -2.000 5.039 -0.137 1.00 94.00 79 MET A N 1
ATOM 645 C CA . MET A 1 79 ? -3.329 4.518 0.178 1.00 94.00 79 MET A CA 1
ATOM 646 C C . MET A 1 79 ? -3.273 3.453 1.277 1.00 94.00 79 MET A C 1
ATOM 648 O O . MET A 1 79 ? -4.094 3.503 2.19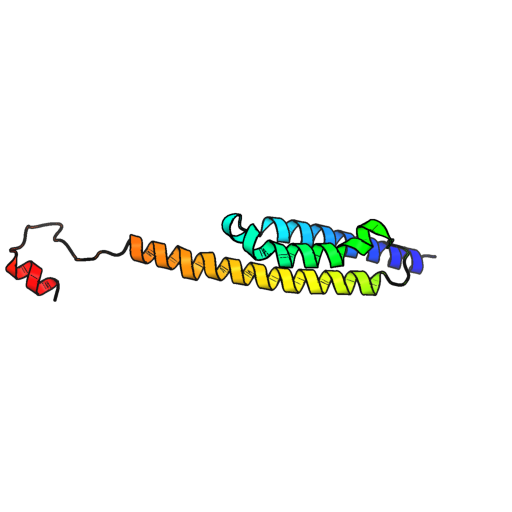6 1.00 94.00 79 MET A O 1
ATOM 652 N N . 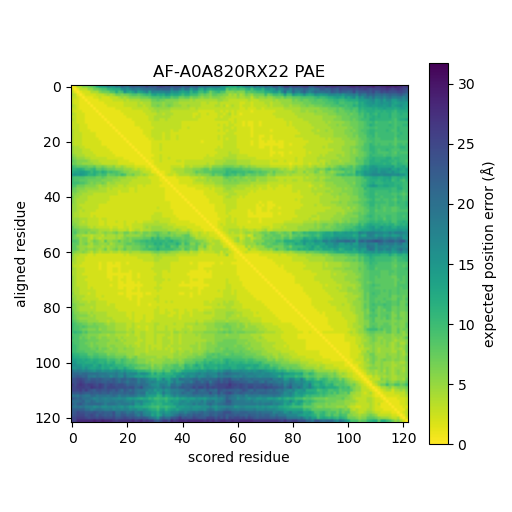LEU A 1 80 ? -2.336 2.506 1.185 1.00 94.25 80 LEU A N 1
ATOM 653 C CA . LEU A 1 80 ? -2.165 1.447 2.179 1.00 94.25 80 LEU A CA 1
ATOM 654 C C . LEU A 1 80 ? -1.803 2.010 3.547 1.00 94.25 80 LEU A C 1
ATOM 656 O O . LEU A 1 80 ? -2.420 1.613 4.533 1.00 94.25 80 LEU A O 1
ATOM 660 N N . ASP A 1 81 ? -0.860 2.946 3.608 1.00 94.06 81 ASP A N 1
ATOM 661 C CA . ASP A 1 81 ? -0.439 3.568 4.862 1.00 94.06 81 ASP A CA 1
ATOM 662 C C . ASP A 1 81 ? -1.634 4.277 5.524 1.00 94.06 81 ASP A C 1
ATOM 664 O O . ASP A 1 81 ? -1.957 4.006 6.680 1.00 94.06 81 ASP A O 1
ATOM 668 N N . ARG A 1 82 ? -2.412 5.054 4.755 1.00 93.19 82 ARG A N 1
ATOM 669 C CA . ARG A 1 82 ? -3.646 5.686 5.257 1.00 93.19 82 ARG A CA 1
ATOM 670 C C . ARG A 1 82 ? -4.673 4.670 5.744 1.00 93.19 82 ARG A C 1
ATOM 672 O O . ARG A 1 82 ? -5.270 4.872 6.796 1.00 93.19 82 ARG A O 1
ATOM 679 N N . ALA A 1 83 ? -4.919 3.601 4.987 1.00 91.38 83 ALA A N 1
ATOM 680 C CA . ALA A 1 83 ? -5.865 2.565 5.394 1.00 91.38 83 ALA A CA 1
ATOM 681 C C . ALA A 1 83 ? -5.412 1.895 6.700 1.00 91.38 83 ALA A C 1
ATOM 683 O O . ALA A 1 83 ? -6.210 1.735 7.623 1.00 91.38 83 ALA A O 1
ATOM 684 N N . ASN A 1 84 ? -4.124 1.572 6.803 1.00 90.94 84 ASN A N 1
ATOM 685 C CA . ASN A 1 84 ? -3.529 0.971 7.987 1.00 90.94 84 ASN A CA 1
ATOM 686 C C . ASN A 1 84 ? -3.605 1.891 9.211 1.00 90.94 84 ASN A C 1
ATOM 688 O O . ASN A 1 84 ? -3.916 1.392 10.295 1.00 90.94 84 ASN A O 1
ATOM 692 N N . ASP A 1 85 ? -3.407 3.199 9.044 1.00 93.44 85 ASP A N 1
ATOM 693 C CA . ASP A 1 85 ? -3.540 4.188 10.120 1.00 93.44 85 ASP A CA 1
ATOM 694 C C . ASP A 1 85 ? -4.978 4.296 10.635 1.00 93.44 85 ASP A C 1
ATOM 696 O O . ASP A 1 85 ? -5.205 4.316 11.847 1.00 93.44 85 ASP A O 1
ATOM 700 N N . LEU A 1 86 ? -5.963 4.327 9.726 1.00 92.94 86 LEU A N 1
ATOM 701 C CA . LEU A 1 86 ? -7.380 4.334 10.102 1.00 92.94 86 LEU A CA 1
ATOM 702 C C . LEU A 1 86 ? -7.720 3.114 10.963 1.00 92.94 86 LEU A C 1
ATOM 704 O O . LEU A 1 86 ? -8.389 3.251 11.984 1.00 92.94 86 LEU A O 1
ATOM 708 N N . ILE A 1 87 ? -7.236 1.941 10.563 1.00 89.81 87 ILE A N 1
ATOM 709 C CA . ILE A 1 87 ? -7.483 0.688 11.276 1.00 89.81 87 ILE A CA 1
ATOM 710 C C . ILE A 1 87 ? -6.838 0.738 12.659 1.00 89.81 87 ILE A C 1
ATOM 712 O O . ILE A 1 87 ? -7.531 0.627 13.662 1.00 89.81 87 ILE A O 1
ATOM 716 N N . THR A 1 88 ? -5.530 0.979 12.717 1.00 91.75 88 THR A N 1
ATOM 717 C CA . THR A 1 88 ? -4.767 0.867 13.964 1.00 91.75 88 THR A CA 1
ATOM 718 C C . THR A 1 88 ? -5.174 1.939 14.977 1.00 91.75 88 THR A C 1
ATOM 720 O O . THR A 1 88 ? -5.452 1.637 16.135 1.00 91.75 88 THR A O 1
ATOM 723 N N . PHE A 1 89 ? -5.218 3.204 14.558 1.00 94.44 89 PHE A N 1
ATOM 724 C CA . PHE A 1 89 ? -5.301 4.319 15.504 1.00 94.44 89 PHE A CA 1
ATOM 725 C C . PHE A 1 89 ? -6.707 4.868 15.688 1.00 94.44 89 PHE A C 1
ATOM 727 O O . PHE A 1 89 ? -6.993 5.457 16.725 1.00 94.44 89 PHE A O 1
ATOM 734 N N . ARG A 1 90 ? -7.591 4.707 14.700 1.00 94.44 90 ARG A N 1
ATOM 735 C CA . ARG A 1 90 ? -8.945 5.279 14.775 1.00 94.44 90 ARG A CA 1
ATOM 736 C C . ARG A 1 90 ? -10.029 4.248 15.027 1.00 94.44 90 ARG A C 1
ATOM 738 O O . ARG A 1 90 ? -11.090 4.629 15.508 1.00 94.44 90 ARG A O 1
ATOM 745 N N . ILE A 1 91 ? -9.785 2.985 14.688 1.00 92.94 91 ILE A N 1
ATOM 746 C CA . ILE A 1 91 ? -10.730 1.896 14.931 1.00 92.94 91 ILE A CA 1
ATOM 747 C C . ILE A 1 91 ? -10.248 1.091 16.133 1.00 92.94 91 ILE A C 1
ATOM 749 O O . ILE A 1 91 ? -10.856 1.189 17.194 1.00 92.94 91 ILE A O 1
ATOM 753 N N . ASP A 1 92 ? -9.136 0.371 16.004 1.00 94.31 92 ASP A N 1
ATOM 754 C CA . ASP A 1 92 ? -8.694 -0.591 17.018 1.00 94.31 92 ASP A CA 1
ATOM 755 C C . ASP A 1 92 ? -8.383 0.096 18.352 1.00 94.31 92 ASP A C 1
ATOM 757 O O . ASP A 1 92 ? -8.864 -0.339 19.395 1.00 94.31 92 ASP A O 1
ATOM 761 N N . SER A 1 93 ? -7.650 1.216 18.325 1.00 96.62 93 SER A N 1
ATOM 762 C CA . SER A 1 93 ? -7.337 1.973 19.544 1.00 96.62 93 SER A CA 1
ATOM 763 C C . SER A 1 93 ? -8.587 2.491 20.261 1.00 96.62 93 SER A C 1
ATOM 765 O O . SER A 1 93 ? -8.661 2.409 21.483 1.00 96.62 93 SER A O 1
ATOM 767 N N . VAL A 1 94 ? -9.573 3.001 19.516 1.00 97.00 94 VAL A N 1
ATOM 768 C CA . VAL A 1 94 ? -10.814 3.549 20.090 1.00 97.00 94 VAL A CA 1
ATOM 769 C C . VAL A 1 94 ? -11.694 2.428 20.635 1.00 97.00 94 VAL A C 1
ATOM 771 O O . VAL A 1 94 ? -12.245 2.542 21.725 1.00 97.00 94 VAL A O 1
ATOM 774 N N . LEU A 1 95 ? -11.808 1.315 19.906 1.00 97.25 95 LEU A N 1
ATOM 775 C CA . LEU A 1 95 ? -12.535 0.140 20.383 1.00 97.25 95 LEU A CA 1
ATOM 776 C C . LEU A 1 95 ? -11.897 -0.435 21.648 1.00 97.25 95 LEU A C 1
ATOM 778 O O . LEU A 1 95 ? -12.618 -0.803 22.574 1.00 97.25 95 LEU A O 1
ATOM 782 N N . ASN A 1 96 ? -10.564 -0.476 21.707 1.00 97.25 96 ASN A N 1
ATOM 783 C CA . ASN A 1 96 ? -9.851 -0.909 22.899 1.00 97.25 96 ASN A CA 1
ATOM 784 C C . ASN A 1 96 ? -10.131 0.029 24.078 1.00 97.25 96 ASN A C 1
ATOM 786 O O . ASN A 1 96 ? -10.516 -0.455 25.138 1.00 97.25 96 ASN A O 1
ATOM 790 N N . GLU A 1 97 ? -10.019 1.345 23.880 1.00 97.19 97 GLU A N 1
ATOM 791 C CA . GLU A 1 97 ? -10.341 2.345 24.904 1.00 97.19 97 GLU A CA 1
ATOM 792 C C . GLU A 1 97 ? -11.749 2.129 25.468 1.00 97.19 97 GLU A C 1
ATOM 794 O O . GLU A 1 97 ? -11.887 1.924 26.672 1.00 97.19 97 GLU A O 1
ATOM 799 N N . ILE A 1 98 ? -12.764 2.043 24.599 1.00 96.75 98 ILE A N 1
ATOM 800 C CA . ILE A 1 98 ? -14.157 1.773 24.989 1.00 96.75 98 ILE A CA 1
ATOM 801 C C . ILE A 1 98 ? -14.265 0.462 25.775 1.00 96.75 98 ILE A C 1
ATOM 803 O O . ILE A 1 98 ? -14.944 0.412 26.797 1.00 96.75 98 ILE A O 1
ATOM 807 N N . SER A 1 99 ? -13.598 -0.601 25.318 1.00 96.94 99 SER A N 1
ATOM 808 C CA . SER A 1 99 ? -13.663 -1.914 25.974 1.00 96.94 99 SER A CA 1
ATOM 809 C C . SER A 1 99 ? -13.017 -1.938 27.361 1.00 96.94 99 SER A C 1
ATOM 811 O O . SER A 1 99 ? -13.393 -2.757 28.196 1.00 96.94 99 SER A O 1
ATOM 813 N N . THR A 1 100 ? -12.057 -1.044 27.603 1.00 94.38 100 THR A N 1
ATOM 814 C CA . THR A 1 100 ? -11.324 -0.927 28.872 1.00 94.38 100 THR A CA 1
ATOM 815 C C . THR A 1 100 ? -11.831 0.206 29.761 1.00 94.38 100 THR A C 1
ATOM 817 O O . THR A 1 100 ? -11.314 0.397 30.859 1.00 94.38 100 THR A O 1
ATOM 820 N N . MET A 1 101 ? -12.821 0.972 29.299 1.00 92.94 101 MET A N 1
ATOM 821 C CA . MET A 1 101 ? -13.331 2.127 30.024 1.00 92.94 101 MET A CA 1
ATOM 822 C C . MET A 1 101 ? -14.170 1.677 31.224 1.00 92.94 101 MET A C 1
ATOM 824 O O . MET A 1 101 ? -15.156 0.955 31.071 1.00 92.94 101 MET A O 1
ATOM 828 N N . SER A 1 102 ? -13.792 2.130 32.423 1.00 88.56 102 SER A N 1
ATOM 829 C CA . SER A 1 102 ? -14.624 1.958 33.615 1.00 88.56 102 SER A CA 1
ATOM 830 C C . SER A 1 102 ? -15.894 2.797 33.475 1.00 88.56 102 SER A C 1
ATOM 832 O O . SER A 1 102 ? -15.823 3.992 33.191 1.00 88.56 102 SER A O 1
ATOM 834 N N . LEU A 1 103 ? -17.059 2.172 33.652 1.00 87.38 103 LEU A N 1
ATOM 835 C CA . LEU A 1 103 ? -18.352 2.863 33.575 1.00 87.38 103 LEU A CA 1
ATOM 836 C C . LEU A 1 103 ? -18.711 3.586 34.877 1.00 87.38 103 LEU A C 1
ATOM 838 O O . LEU A 1 103 ? -19.514 4.515 34.865 1.00 87.38 103 LEU A O 1
ATOM 842 N N . CYS A 1 104 ? -18.152 3.132 35.995 1.00 84.81 104 CYS A N 1
ATOM 843 C CA . CYS A 1 104 ? -18.355 3.710 37.312 1.00 84.81 104 CYS A CA 1
ATOM 844 C C . CYS A 1 104 ? -17.184 3.337 38.213 1.00 84.81 104 CYS A C 1
ATOM 846 O O . CYS A 1 104 ? -16.700 2.203 38.174 1.00 84.81 104 CYS A O 1
ATOM 848 N N . ASP A 1 105 ? -16.782 4.264 39.070 1.00 81.75 105 ASP A N 1
ATOM 849 C CA . ASP A 1 105 ? -15.782 3.988 40.089 1.00 81.75 105 ASP A CA 1
ATOM 850 C C . ASP A 1 105 ? -16.443 3.212 41.232 1.00 81.75 105 ASP A C 1
ATOM 852 O O . ASP A 1 105 ? -17.348 3.705 41.907 1.00 81.75 105 ASP A O 1
ATOM 856 N N . LEU A 1 106 ? -16.034 1.956 41.412 1.00 82.44 106 LEU A N 1
ATOM 857 C CA . LEU A 1 106 ? -16.488 1.119 42.519 1.00 82.44 106 LEU A CA 1
ATOM 858 C C . LEU A 1 106 ? -15.482 1.223 43.672 1.00 82.44 106 LEU A C 1
ATOM 860 O O . LEU A 1 106 ? -14.278 1.228 43.421 1.00 82.44 106 LEU A O 1
ATOM 864 N N . PRO A 1 107 ? -15.940 1.292 44.933 1.00 84.75 107 PRO A N 1
ATOM 865 C CA . PRO A 1 107 ? -15.031 1.348 46.069 1.00 84.75 107 PRO A CA 1
ATOM 866 C C . PRO A 1 107 ? -14.250 0.034 46.207 1.00 84.75 107 PRO A C 1
ATOM 868 O O . PRO A 1 107 ? -14.845 -1.044 46.252 1.00 84.75 107 PRO A O 1
ATOM 871 N N . GLU A 1 108 ? -12.922 0.133 46.294 1.00 83.31 108 GLU A N 1
ATOM 872 C CA . GLU A 1 108 ? -12.029 -1.028 46.438 1.00 83.31 108 GLU A CA 1
ATOM 873 C C . GLU A 1 108 ? -11.768 -1.401 47.909 1.00 83.31 108 GLU A C 1
ATOM 875 O O . GLU A 1 108 ? -11.607 -2.581 48.218 1.00 83.31 108 GLU A O 1
ATOM 880 N N . ASP A 1 109 ? -11.777 -0.416 48.818 1.00 85.19 109 ASP A N 1
ATOM 881 C CA . ASP A 1 109 ? -11.384 -0.599 50.225 1.00 85.19 109 ASP A CA 1
ATOM 882 C C . ASP A 1 109 ? -12.569 -0.886 51.167 1.00 85.19 109 ASP A C 1
ATOM 884 O O . ASP A 1 109 ? -12.599 -1.913 51.847 1.00 85.19 109 ASP A O 1
ATOM 888 N N . GLU A 1 110 ? -13.563 0.009 51.226 1.00 86.69 110 GLU A N 1
ATOM 889 C CA . GLU A 1 110 ? -14.730 -0.118 52.111 1.00 86.69 110 GLU A CA 1
ATOM 890 C C . GLU A 1 110 ? -16.048 0.042 51.351 1.00 86.69 110 GLU A C 1
ATOM 892 O O . GLU A 1 110 ? -16.211 0.923 50.508 1.00 86.69 110 GLU A O 1
ATOM 897 N N . ALA A 1 111 ? -17.029 -0.798 51.693 1.00 87.25 111 ALA A N 1
ATOM 898 C CA . ALA A 1 111 ? -18.359 -0.723 51.107 1.00 87.25 111 ALA A CA 1
ATOM 899 C C . ALA A 1 111 ? -19.047 0.603 51.474 1.00 87.25 111 ALA A C 1
ATOM 901 O O . ALA A 1 111 ? -19.198 0.935 52.650 1.00 87.25 111 ALA A O 1
ATOM 902 N N . ILE A 1 112 ? -19.518 1.332 50.461 1.00 88.88 112 ILE A N 1
ATOM 903 C CA . ILE A 1 112 ? -20.299 2.563 50.635 1.00 88.88 112 ILE A CA 1
ATOM 904 C C . ILE A 1 112 ? -21.801 2.282 50.523 1.00 88.88 112 ILE A C 1
ATOM 906 O O . ILE A 1 112 ? -22.224 1.285 49.934 1.00 88.88 112 ILE A O 1
ATOM 910 N N . THR A 1 113 ? -22.628 3.167 51.083 1.00 90.56 113 THR A N 1
ATOM 911 C CA . THR A 1 113 ? -24.086 3.052 50.951 1.00 90.56 113 THR A CA 1
ATOM 912 C C . THR A 1 113 ? -24.544 3.375 49.523 1.00 90.56 113 THR A C 1
ATOM 914 O O . THR A 1 113 ? -23.883 4.160 48.831 1.00 90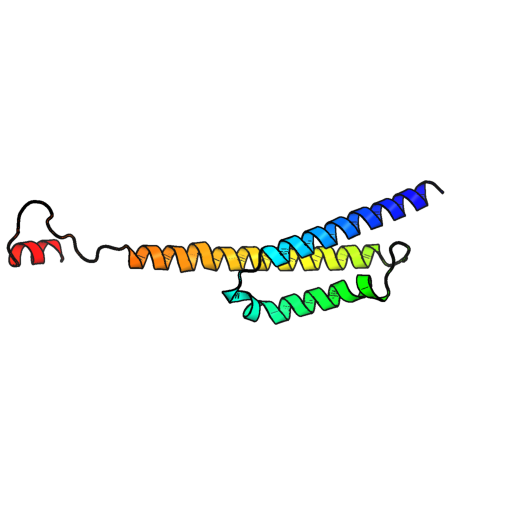.56 113 THR A O 1
ATOM 917 N N . PRO A 1 114 ? -25.693 2.831 49.075 1.00 88.31 114 PRO A N 1
ATOM 918 C CA . PRO A 1 114 ? -26.254 3.145 47.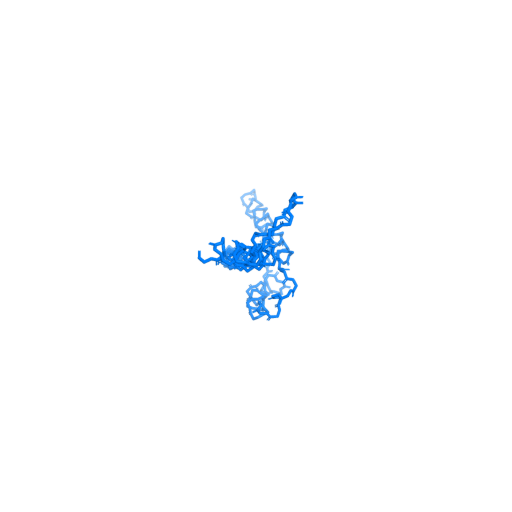761 1.00 88.31 114 PRO A CA 1
ATOM 919 C C . PRO A 1 114 ? -26.423 4.651 47.507 1.00 88.31 114 PRO A C 1
ATOM 921 O O . PRO A 1 114 ? -26.182 5.114 46.396 1.00 88.31 114 PRO A O 1
ATOM 924 N N . GLU A 1 115 ? -26.789 5.431 48.529 1.00 90.75 115 GLU A N 1
ATOM 925 C CA . GLU A 1 115 ? -26.960 6.886 48.429 1.00 90.75 115 GLU A CA 1
ATOM 926 C C . GLU A 1 115 ? -25.637 7.612 48.158 1.00 90.75 115 GLU A C 1
ATOM 928 O O . GLU A 1 115 ? -25.599 8.527 47.336 1.00 90.75 115 GLU A O 1
ATOM 933 N N . ASN A 1 116 ? -24.548 7.193 48.811 1.00 86.81 116 ASN A N 1
ATOM 934 C CA . ASN A 1 116 ? -23.223 7.778 48.598 1.00 86.81 116 ASN A CA 1
ATOM 935 C C . ASN A 1 116 ? -22.668 7.401 47.218 1.00 86.81 116 ASN A C 1
ATOM 937 O O . ASN A 1 116 ? -22.096 8.252 46.540 1.00 86.81 116 ASN A O 1
ATOM 941 N N . PHE A 1 117 ? -22.896 6.164 46.766 1.00 87.19 117 PHE A N 1
ATOM 942 C CA . PHE A 1 117 ? -22.540 5.737 45.409 1.00 87.19 117 PHE A CA 1
ATOM 943 C C . PHE A 1 117 ? -23.277 6.557 44.336 1.00 87.19 117 PHE A C 1
ATOM 945 O O . PHE A 1 117 ? -22.670 7.010 43.367 1.00 87.19 117 PHE A O 1
ATOM 952 N N . LEU A 1 118 ? -24.575 6.816 44.538 1.00 87.31 118 LEU A N 1
ATOM 953 C CA . LEU A 1 118 ? -25.385 7.670 43.658 1.00 87.31 118 LEU A CA 1
ATOM 954 C C . LEU A 1 118 ? -24.863 9.112 43.579 1.00 87.31 118 LEU A C 1
ATOM 956 O O . LEU A 1 118 ? -24.917 9.712 42.511 1.00 87.31 118 LEU A O 1
ATOM 960 N N . GLN A 1 119 ? -24.351 9.674 44.679 1.00 84.81 119 GLN A N 1
ATOM 961 C CA . GLN A 1 119 ? -23.747 11.014 44.668 1.00 84.81 119 GLN A CA 1
ATOM 962 C C . GLN A 1 119 ? -22.414 11.067 43.913 1.00 84.81 119 GLN A C 1
ATOM 964 O O . GLN A 1 119 ? -22.086 12.103 43.347 1.00 84.81 119 GLN A O 1
ATOM 969 N N . GLN A 1 120 ? -21.646 9.975 43.913 1.00 80.31 120 GLN A N 1
ATOM 970 C CA . GLN A 1 120 ? -20.347 9.900 43.236 1.00 80.31 120 GLN A CA 1
ATOM 971 C C . GLN A 1 120 ? -20.458 9.632 41.728 1.00 80.31 120 GLN A C 1
ATOM 973 O O . GLN A 1 120 ? -19.489 9.838 41.005 1.00 80.31 120 GLN A O 1
ATOM 978 N N . THR A 1 121 ? -21.621 9.179 41.257 1.00 75.31 121 THR A N 1
ATOM 979 C CA . THR A 1 121 ? -21.870 8.806 39.854 1.00 75.31 121 THR A CA 1
ATOM 980 C C . THR A 1 121 ? -22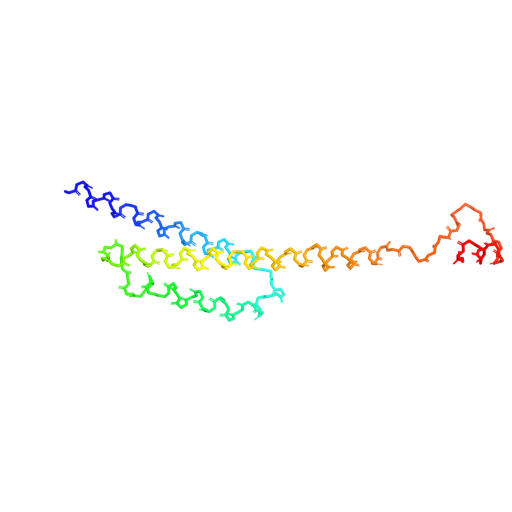.749 9.808 39.082 1.00 75.31 121 THR A C 1
ATOM 982 O O . THR A 1 121 ? -23.085 9.534 37.929 1.00 75.31 121 THR A O 1
ATOM 985 N N . GLN A 1 122 ? -23.120 10.951 39.685 1.00 57.53 122 GLN A N 1
ATOM 986 C CA . GLN A 1 122 ? -23.845 12.067 39.039 1.00 57.53 122 GLN A CA 1
ATOM 987 C C . GLN A 1 122 ? -22.929 13.114 38.403 1.00 57.53 122 GLN A C 1
ATOM 989 O O . GLN A 1 122 ? -21.862 13.409 38.982 1.00 57.53 122 GLN A O 1
#

Sequence (122 aa):
LAQREDIIKKHYQDLTQLVEKNKHLREKIKQPFEALLTPKIQRLNDIIKPGLTSLTWASLTIDDYINTVTSSLDEFELMLDRANDLITFRIDSVLNEISTMSLCDLPEDEAITPENFLQQTQ

pLDDT: mean 91.47, std 6.33, range [57.53, 98.0]

Nearest PDB structures (foldseek):
  8j07-assembly1_t0  TM=9.352E-01  e=4.429E-05  Homo sapiens
  8glv-assembly1_Ks  TM=9.179E-01  e=2.083E-03  Chlamydomonas reinhardtii
  8glv-assembly1_Cn  TM=8.142E-01  e=3.261E-02  Chlamydomonas reinhardtii
  3na7-assembly1_A  TM=3.178E-01  e=8.440E+00  Helicobacter pylori NCTC 11638

Solvent-accessible surface area (backbone atoms only — not comparable to full-atom values): 7274 Å² total; per-residue (Å²): 110,69,70,60,52,52,52,40,52,47,45,52,52,54,53,49,51,51,54,54,51,56,51,53,56,57,69,69,55,55,76,94,48,45,77,77,42,43,70,58,52,50,53,52,49,62,67,48,42,47,66,78,73,78,52,52,79,83,46,93,60,41,66,63,50,50,51,53,46,50,54,52,50,53,54,50,46,57,50,49,54,52,53,51,48,47,45,53,64,64,42,51,47,48,53,48,49,63,74,68,54,79,91,66,93,72,77,86,88,60,92,73,55,74,70,60,52,52,65,74,71,108

Foldseek 3Di:
DVVLVVLLVVLVVLVVVLVVLVVVLVVLDDPVCCVVCVVLVVVLCVLCVCVVPPDDSNDPCSVVSSVSNVVSSVVSSVVSVVVVCCCPPVPPVVVVCVVPDDQADDDPPDDDDPVVSVVRND

Organism: NCBI:txid433720

Mean predicted aligned error: 6.67 Å

Secondary structure (DSSP, 8-state):
-HHHHHHHHHHHHHHHHHHHHHHHHHHT--GGGHHHHHHHHHHHHHHHHHHHHT--TT-TTHHHHHHHHHHHHHHHHHHHHHHHHIIIIIIIHHHHHHHH--SS---SSSPPPHHHHHHH--

InterPro domains:
  IPR013594 Dynein heavy chain, tail [PF08385] (2-65)
  IPR026983 Dynein heavy chain [PTHR46532] (2-121)

Radius of gyration: 26.87 Å; Cα contacts (8 Å, |Δi|>4): 42; chains: 1; bounding box: 57×22×78 Å